Protein AF-A0AAW9EEF8-F1 (afdb_monomer_lite)

Sequence (78 aa):
TQGRVVVIGYTDRIGSQNYNLPLSEKRAQSVVDYLVSKGIPANSISAEGRGKENPVTGNTCDNIKARAALIDCLAPDR

Structure (mmCIF, N/CA/C/O backbone):
data_AF-A0AAW9EEF8-F1
#
_entry.id   AF-A0AAW9EEF8-F1
#
loop_
_atom_site.group_PDB
_atom_site.id
_atom_site.type_symbol
_atom_site.label_atom_id
_atom_site.label_alt_id
_atom_site.label_comp_id
_atom_site.label_asym_id
_atom_site.label_entity_id
_atom_site.label_seq_id
_atom_site.pdbx_PDB_ins_code
_atom_site.Cartn_x
_atom_site.Cartn_y
_atom_site.Cartn_z
_atom_site.occupancy
_atom_site.B_iso_or_equiv
_atom_site.auth_seq_id
_atom_site.auth_comp_id
_atom_site.auth_asym_id
_atom_site.auth_atom_id
_atom_site.pdbx_PDB_model_num
ATOM 1 N N . THR A 1 1 ? -10.280 -4.440 28.053 1.00 52.03 1 THR A N 1
ATOM 2 C CA . THR A 1 1 ? -9.379 -3.542 27.301 1.00 52.03 1 THR A CA 1
ATOM 3 C C . THR A 1 1 ? -9.884 -3.490 25.876 1.00 52.03 1 THR A C 1
ATOM 5 O O . THR A 1 1 ? -9.982 -4.552 25.279 1.00 52.03 1 THR A O 1
ATOM 8 N N . GLN A 1 2 ? -10.307 -2.338 25.346 1.00 65.56 2 GLN A N 1
ATOM 9 C CA . GLN A 1 2 ? -10.580 -2.255 23.904 1.00 65.56 2 GLN A CA 1
ATOM 10 C C . GLN A 1 2 ? -9.231 -2.342 23.181 1.00 65.56 2 GLN A C 1
ATOM 12 O O . GLN A 1 2 ? -8.329 -1.562 23.480 1.00 65.56 2 GLN A O 1
ATOM 17 N N . GLY A 1 3 ? -9.057 -3.351 22.326 1.00 78.06 3 GLY A N 1
ATOM 18 C CA . GLY A 1 3 ? -7.848 -3.503 21.517 1.00 78.06 3 GLY A CA 1
ATOM 19 C C . GLY A 1 3 ? -7.768 -2.406 20.456 1.00 78.06 3 GLY A C 1
ATOM 20 O O . GLY A 1 3 ? -8.799 -1.956 19.959 1.00 78.06 3 GLY A O 1
ATOM 21 N N . ARG A 1 4 ? -6.550 -1.977 20.118 1.00 88.69 4 ARG A N 1
ATOM 22 C CA . ARG A 1 4 ? -6.288 -1.034 19.026 1.00 88.69 4 ARG A CA 1
ATOM 23 C C . ARG A 1 4 ? -5.723 -1.797 17.833 1.00 88.69 4 ARG A C 1
ATOM 25 O O . ARG A 1 4 ? -4.788 -2.576 17.997 1.00 88.69 4 ARG A O 1
ATOM 32 N N . VAL A 1 5 ? -6.287 -1.566 16.655 1.00 95.38 5 VAL A N 1
ATOM 33 C CA . VAL A 1 5 ? -5.856 -2.144 15.379 1.00 95.38 5 VAL A CA 1
ATOM 34 C C . VAL A 1 5 ? -5.021 -1.114 14.621 1.00 95.38 5 VAL A C 1
ATOM 36 O O . VAL A 1 5 ? -5.354 0.070 14.600 1.00 95.38 5 VAL A O 1
ATOM 39 N N . VAL A 1 6 ? -3.944 -1.560 13.979 1.00 97.75 6 VAL A N 1
ATOM 40 C CA . VAL A 1 6 ? -3.156 -0.736 13.056 1.00 97.75 6 VAL A CA 1
ATOM 41 C C . VAL A 1 6 ? -3.119 -1.438 11.707 1.00 97.75 6 VAL A C 1
ATOM 43 O O . VAL A 1 6 ? -2.732 -2.602 11.623 1.00 97.75 6 VAL A O 1
ATOM 46 N N . VAL A 1 7 ? -3.540 -0.736 10.661 1.00 98.19 7 VAL A N 1
ATOM 47 C CA . VAL A 1 7 ? -3.425 -1.182 9.274 1.00 98.19 7 VAL A CA 1
ATOM 48 C C . VAL A 1 7 ? -2.143 -0.592 8.712 1.00 98.19 7 VAL A C 1
ATOM 50 O O . VAL A 1 7 ? -2.043 0.622 8.556 1.00 98.19 7 VAL A O 1
ATOM 53 N N . ILE A 1 8 ? -1.168 -1.448 8.415 1.00 98.19 8 ILE A N 1
ATOM 54 C CA . ILE A 1 8 ? 0.127 -1.021 7.882 1.00 98.19 8 ILE A CA 1
ATOM 55 C C . ILE A 1 8 ? 0.152 -1.274 6.375 1.00 98.19 8 ILE A C 1
ATOM 57 O O . ILE A 1 8 ? -0.022 -2.408 5.932 1.00 98.19 8 ILE A O 1
ATOM 61 N N . GLY A 1 9 ? 0.363 -0.219 5.593 1.00 97.75 9 GLY A N 1
ATOM 62 C CA . GLY A 1 9 ? 0.500 -0.276 4.143 1.00 97.75 9 GLY A CA 1
ATOM 63 C C . GLY A 1 9 ? 1.961 -0.247 3.712 1.00 97.75 9 GLY A C 1
ATOM 64 O O . GLY A 1 9 ? 2.723 0.626 4.141 1.00 97.75 9 GLY A O 1
ATOM 65 N N . TYR A 1 10 ? 2.314 -1.146 2.797 1.00 98.12 10 TYR A N 1
ATOM 66 C CA . TYR A 1 10 ? 3.608 -1.201 2.117 1.00 98.12 10 TYR A CA 1
ATOM 67 C C . TYR A 1 10 ? 3.426 -1.031 0.602 1.00 98.12 10 TYR A C 1
ATOM 69 O O . TYR A 1 10 ? 2.310 -0.919 0.091 1.00 98.12 10 TYR A O 1
ATOM 77 N N . THR A 1 11 ? 4.540 -0.934 -0.106 1.00 98.31 11 THR A N 1
ATOM 78 C CA . THR A 1 11 ? 4.632 -0.877 -1.565 1.00 98.31 11 THR A CA 1
ATOM 79 C C . THR A 1 11 ? 5.846 -1.672 -2.003 1.00 98.31 11 THR A C 1
ATOM 81 O O . THR A 1 11 ? 6.830 -1.754 -1.267 1.00 98.31 11 THR A O 1
ATOM 84 N N . ASP A 1 12 ? 5.839 -2.139 -3.247 1.00 97.88 12 ASP A N 1
ATOM 85 C CA . ASP A 1 12 ? 7.063 -2.637 -3.852 1.00 97.88 12 ASP A CA 1
ATOM 86 C C . ASP A 1 12 ? 8.133 -1.536 -3.989 1.00 97.88 12 ASP A C 1
ATOM 88 O O . ASP A 1 12 ? 7.920 -0.340 -3.757 1.00 97.88 12 ASP A O 1
ATOM 92 N N . ARG A 1 13 ? 9.331 -1.939 -4.410 1.00 96.94 13 ARG A N 1
ATOM 93 C CA . ARG A 1 13 ? 10.459 -1.016 -4.581 1.00 96.94 13 ARG A CA 1
ATOM 94 C C . ARG A 1 13 ? 10.359 -0.080 -5.795 1.00 96.94 13 ARG A C 1
ATOM 96 O O . ARG A 1 13 ? 11.257 0.748 -5.972 1.00 96.94 13 ARG A O 1
ATOM 103 N N . ILE A 1 14 ? 9.345 -0.208 -6.654 1.00 96.88 14 ILE A N 1
ATOM 104 C CA . ILE A 1 14 ? 9.198 0.614 -7.858 1.00 96.88 14 ILE A CA 1
ATOM 105 C C . ILE A 1 14 ? 8.708 2.001 -7.440 1.00 96.88 14 ILE A C 1
ATOM 107 O O . ILE A 1 14 ? 7.573 2.183 -7.022 1.00 96.88 14 ILE A O 1
ATOM 111 N N . GLY A 1 15 ? 9.574 3.000 -7.608 1.00 95.94 15 GLY A N 1
ATOM 112 C CA . GLY A 1 15 ? 9.296 4.381 -7.219 1.00 95.94 15 GLY A CA 1
ATOM 113 C C . GLY A 1 15 ? 10.287 4.919 -6.187 1.00 95.94 15 GLY A C 1
ATOM 114 O O . GLY A 1 15 ? 11.107 4.200 -5.600 1.00 95.94 15 GLY A O 1
ATOM 115 N N . SER A 1 16 ? 10.250 6.237 -5.998 1.00 97.81 16 SER A N 1
ATOM 116 C CA . SER A 1 16 ? 11.047 6.899 -4.966 1.00 97.81 16 SER A CA 1
ATOM 117 C C . SER A 1 16 ? 10.422 6.682 -3.588 1.00 97.81 16 SER A C 1
ATOM 119 O O . SER A 1 16 ? 9.215 6.481 -3.473 1.00 97.81 16 SER A O 1
ATOM 121 N N . GLN A 1 17 ? 11.228 6.778 -2.526 1.00 95.38 17 GLN A N 1
ATOM 122 C CA . GLN A 1 17 ? 10.707 6.735 -1.153 1.00 95.38 17 GLN A CA 1
ATOM 123 C C . GLN A 1 17 ? 9.652 7.829 -0.923 1.00 95.38 17 GLN A C 1
ATOM 125 O O . GLN A 1 17 ? 8.588 7.553 -0.379 1.00 95.38 17 GLN A O 1
ATOM 130 N N . ASN A 1 18 ? 9.912 9.045 -1.421 1.00 97.81 18 ASN A N 1
ATOM 131 C CA . ASN A 1 18 ? 9.000 10.188 -1.308 1.00 97.81 18 ASN A CA 1
ATOM 132 C C . ASN A 1 18 ? 7.648 9.955 -1.994 1.00 97.81 18 ASN A C 1
ATOM 134 O O . ASN A 1 18 ? 6.662 10.577 -1.616 1.00 97.81 18 ASN A O 1
ATOM 138 N N . TYR A 1 19 ? 7.599 9.090 -3.009 1.00 98.06 19 TYR A N 1
ATOM 139 C CA . TYR A 1 19 ? 6.352 8.696 -3.657 1.00 98.06 19 TYR A CA 1
ATOM 140 C C . TYR A 1 19 ? 5.681 7.524 -2.929 1.00 98.06 19 TYR A C 1
ATOM 142 O O . TYR A 1 19 ? 4.476 7.554 -2.681 1.00 98.06 19 TYR A O 1
ATOM 150 N N . ASN A 1 20 ? 6.463 6.513 -2.551 1.00 98.38 20 ASN A N 1
ATOM 151 C CA . ASN A 1 20 ? 5.949 5.277 -1.971 1.00 98.38 20 ASN A CA 1
ATOM 152 C C . ASN A 1 20 ? 5.399 5.461 -0.555 1.00 98.38 20 ASN A C 1
ATOM 154 O O . ASN A 1 20 ? 4.379 4.862 -0.233 1.00 98.38 20 ASN A O 1
ATOM 158 N N . LEU A 1 21 ? 6.008 6.321 0.266 1.00 98.38 21 LEU A N 1
ATOM 159 C CA . LEU A 1 21 ? 5.543 6.579 1.630 1.00 98.38 21 LEU A CA 1
ATOM 160 C C . LEU A 1 21 ? 4.099 7.134 1.676 1.00 98.38 21 LEU A C 1
ATOM 162 O O . LEU A 1 21 ? 3.243 6.505 2.297 1.00 98.38 21 LEU A O 1
ATOM 166 N N . PRO A 1 22 ? 3.751 8.237 0.979 1.00 98.38 22 PRO A N 1
ATOM 167 C CA . PRO A 1 22 ? 2.367 8.707 0.957 1.00 98.38 22 PRO A CA 1
ATOM 168 C C . PRO A 1 22 ? 1.426 7.771 0.187 1.00 98.38 22 PRO A C 1
ATOM 170 O O . PRO A 1 22 ? 0.228 7.764 0.463 1.00 98.38 22 PRO A O 1
ATOM 173 N N . LEU A 1 23 ? 1.917 6.996 -0.788 1.00 98.31 23 LEU A N 1
ATOM 174 C CA . LEU A 1 23 ? 1.092 6.006 -1.488 1.00 98.31 23 LEU A CA 1
ATOM 175 C C . LEU A 1 23 ? 0.647 4.885 -0.542 1.00 98.31 23 LEU A C 1
ATOM 177 O O . LEU A 1 23 ? -0.531 4.526 -0.530 1.00 98.31 23 LEU A O 1
ATOM 181 N N . SER A 1 24 ? 1.576 4.341 0.240 1.00 98.56 24 SER A N 1
ATOM 182 C CA . SER A 1 24 ? 1.296 3.235 1.148 1.00 98.56 24 SER A CA 1
ATOM 183 C C . SER A 1 24 ? 0.361 3.667 2.287 1.00 98.56 24 SER A C 1
ATOM 185 O O . SER A 1 24 ? -0.578 2.942 2.605 1.00 98.56 24 SER A O 1
ATOM 187 N N . GLU A 1 25 ? 0.535 4.886 2.815 1.00 98.62 25 GLU A N 1
ATOM 188 C CA . GLU A 1 25 ? -0.373 5.507 3.796 1.00 98.62 25 GLU A CA 1
ATOM 189 C C . GLU A 1 25 ? -1.795 5.647 3.233 1.00 98.62 25 GLU A C 1
ATOM 191 O O . GLU A 1 25 ? -2.759 5.194 3.843 1.00 98.62 25 GLU A O 1
ATOM 196 N N . LYS A 1 26 ? -1.950 6.198 2.019 1.00 98.69 26 LYS A N 1
ATOM 197 C CA . LYS A 1 26 ? -3.270 6.357 1.375 1.00 98.69 26 LYS A CA 1
ATOM 198 C C . LYS A 1 26 ? -3.991 5.024 1.166 1.00 98.69 26 LYS A C 1
ATOM 200 O O . LYS A 1 26 ? -5.213 4.951 1.310 1.00 98.69 26 LYS A O 1
ATOM 205 N N . ARG A 1 27 ? -3.252 3.967 0.813 1.00 98.31 27 ARG A N 1
ATOM 206 C CA . ARG A 1 27 ? -3.808 2.613 0.666 1.00 98.31 27 ARG A CA 1
ATOM 207 C C . ARG A 1 27 ? -4.259 2.048 2.010 1.00 98.31 27 ARG A C 1
ATOM 209 O O . ARG A 1 27 ? -5.377 1.546 2.094 1.00 98.31 27 ARG A O 1
ATOM 216 N N . ALA A 1 28 ? -3.438 2.183 3.052 1.00 98.62 28 ALA A N 1
ATOM 217 C CA . ALA A 1 28 ? -3.808 1.788 4.408 1.00 98.62 28 ALA A CA 1
ATOM 218 C C . ALA A 1 28 ? -5.054 2.546 4.892 1.00 98.62 28 ALA A C 1
ATOM 220 O O . ALA A 1 28 ? -5.997 1.924 5.381 1.00 98.62 28 ALA A O 1
ATOM 221 N N . GLN A 1 29 ? -5.118 3.859 4.657 1.00 98.69 29 GLN A N 1
ATOM 222 C CA . GLN A 1 29 ? -6.280 4.680 4.995 1.00 98.69 29 GLN A CA 1
ATOM 223 C C . GLN A 1 29 ? -7.545 4.218 4.265 1.00 98.69 29 GLN A C 1
ATOM 225 O O . GLN A 1 29 ? -8.593 4.105 4.887 1.00 98.69 29 GLN A O 1
ATOM 230 N N . SER A 1 30 ? -7.448 3.845 2.986 1.00 98.69 30 SER A N 1
ATOM 231 C CA . SER A 1 30 ? -8.600 3.326 2.229 1.00 98.69 30 SER A CA 1
ATOM 232 C C . SER A 1 30 ? -9.188 2.052 2.859 1.00 98.69 30 SER A C 1
ATOM 234 O O . SER A 1 30 ? -10.405 1.862 2.876 1.00 98.69 30 SER A O 1
ATOM 236 N N . VAL A 1 31 ? -8.336 1.178 3.409 1.00 98.31 31 VAL A N 1
ATOM 237 C CA . VAL A 1 31 ? -8.769 -0.023 4.146 1.00 98.31 31 VAL A CA 1
ATOM 238 C C . VAL A 1 31 ? -9.395 0.354 5.488 1.00 98.31 31 VAL A C 1
ATOM 240 O O . VAL A 1 31 ? -10.427 -0.208 5.851 1.00 98.31 31 VAL A O 1
ATOM 243 N N . VAL A 1 32 ? -8.809 1.311 6.213 1.00 98.50 32 VAL A N 1
ATOM 244 C CA . VAL A 1 32 ? -9.386 1.840 7.458 1.00 98.50 32 VAL A CA 1
ATOM 245 C C . VAL A 1 32 ? -10.779 2.408 7.209 1.00 98.50 32 VAL A C 1
ATOM 247 O O . VAL A 1 32 ? -11.719 2.008 7.892 1.00 98.50 32 VAL A O 1
ATOM 250 N N . ASP A 1 33 ? -10.937 3.261 6.200 1.00 98.56 33 ASP A N 1
ATOM 251 C CA . ASP A 1 33 ? -12.217 3.874 5.835 1.00 98.56 33 ASP A CA 1
ATOM 252 C C . ASP A 1 33 ? -13.261 2.804 5.504 1.00 98.56 33 ASP A C 1
ATOM 254 O O . ASP A 1 33 ? -14.399 2.854 5.983 1.00 98.56 33 ASP A O 1
ATOM 258 N N . TYR A 1 34 ? -12.859 1.779 4.746 1.00 98.56 34 TYR A N 1
ATOM 259 C CA . TYR A 1 34 ? -13.718 0.638 4.459 1.00 98.56 34 TYR A CA 1
ATOM 260 C C . TYR A 1 34 ? -14.140 -0.092 5.740 1.00 98.56 34 TYR A C 1
ATOM 262 O O . TYR A 1 34 ? -15.327 -0.342 5.937 1.00 98.56 34 TYR A O 1
ATOM 270 N N . LEU A 1 35 ? -13.214 -0.408 6.642 1.00 97.88 35 LEU A N 1
ATOM 271 C CA . LEU A 1 35 ? -13.518 -1.123 7.883 1.00 97.88 35 LEU A CA 1
ATOM 272 C C . LEU A 1 35 ? -14.384 -0.304 8.847 1.00 97.88 35 LEU A C 1
ATOM 274 O O . LEU A 1 35 ? -15.299 -0.850 9.468 1.00 97.88 35 LEU A O 1
ATOM 278 N N . VAL A 1 36 ? -14.160 1.008 8.924 1.00 97.88 36 VAL A N 1
ATOM 279 C CA . VAL A 1 36 ? -15.025 1.929 9.669 1.00 97.88 36 VAL A CA 1
ATOM 280 C C . VAL A 1 36 ? -16.433 1.929 9.078 1.00 97.88 36 VAL A C 1
ATOM 282 O O . VAL A 1 36 ? -17.408 1.806 9.820 1.00 97.88 36 VAL A O 1
ATOM 285 N N . SER A 1 37 ? -16.563 1.932 7.745 1.00 98.25 37 SER A N 1
ATOM 286 C CA . SER A 1 37 ? -17.867 1.795 7.074 1.00 98.25 37 SER A CA 1
ATOM 287 C C . SER A 1 37 ? -18.575 0.461 7.370 1.00 98.25 37 SER A C 1
ATOM 289 O O 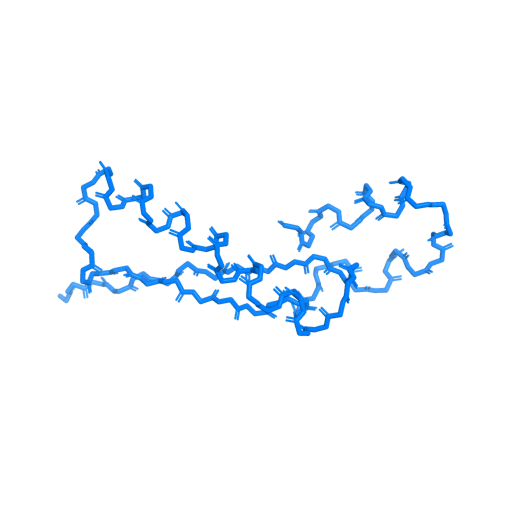. SER A 1 37 ? -19.789 0.352 7.197 1.00 98.25 37 SER A O 1
ATOM 291 N N . LYS A 1 38 ? -17.837 -0.557 7.836 1.00 98.25 38 LYS A N 1
ATOM 292 C CA . LYS A 1 38 ? -18.362 -1.860 8.278 1.00 98.25 38 LYS A CA 1
ATOM 293 C C . LYS A 1 38 ? -18.623 -1.950 9.784 1.00 98.25 38 LYS A C 1
ATOM 295 O O . LYS A 1 38 ? -18.997 -3.018 10.260 1.00 98.25 38 LYS A O 1
ATOM 300 N N . GLY A 1 39 ? -18.478 -0.849 10.522 1.00 96.12 39 GLY A N 1
ATOM 301 C CA . GLY A 1 39 ? -18.829 -0.765 11.940 1.00 96.12 39 GLY A CA 1
ATOM 302 C C . GLY A 1 39 ? -17.654 -0.889 12.908 1.00 96.12 39 GLY A C 1
ATOM 303 O O . GLY A 1 39 ? -17.888 -0.915 14.116 1.00 96.12 39 GLY A O 1
ATOM 304 N N . ILE A 1 40 ? -16.404 -0.935 12.428 1.00 95.19 40 ILE A N 1
ATOM 305 C CA 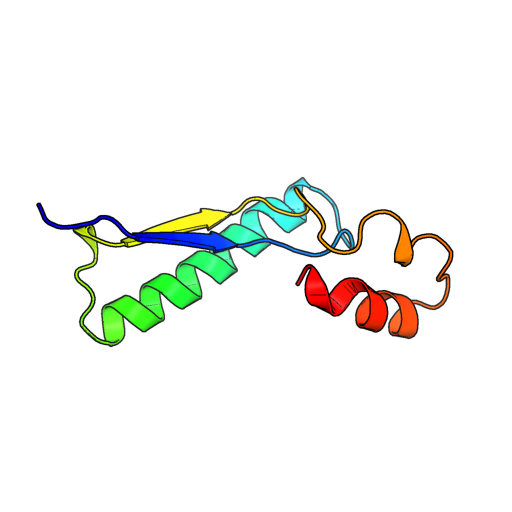. ILE A 1 40 ? -15.247 -0.785 13.322 1.00 95.19 40 ILE A CA 1
ATOM 306 C C . ILE A 1 40 ? -15.214 0.662 13.847 1.00 95.19 40 ILE A C 1
ATOM 30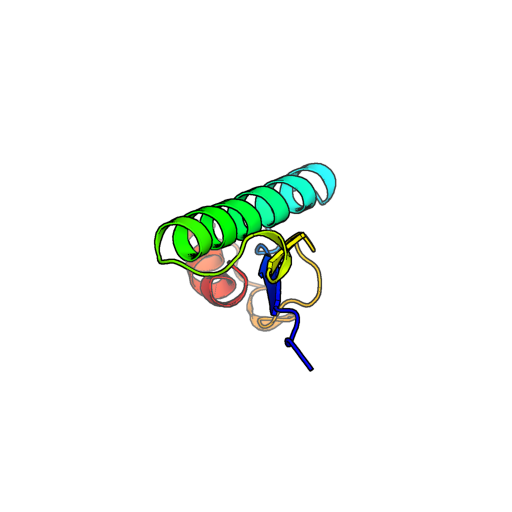8 O O . ILE A 1 40 ? -15.225 1.598 13.047 1.00 95.19 40 ILE A O 1
ATOM 312 N N . PRO A 1 41 ? -15.155 0.891 15.172 1.00 95.88 41 PRO A N 1
ATOM 313 C CA . PRO A 1 41 ? -15.068 2.243 15.714 1.00 95.88 41 PRO A CA 1
ATOM 314 C C . PRO A 1 41 ? -13.804 2.961 15.227 1.00 95.88 41 PRO A C 1
ATOM 316 O O . PRO A 1 41 ? -12.699 2.441 15.387 1.00 95.88 41 PRO A O 1
ATOM 319 N N . ALA A 1 42 ? -13.942 4.174 14.685 1.00 95.62 42 ALA A N 1
ATOM 320 C CA . ALA A 1 42 ? -12.820 4.932 14.117 1.00 95.62 42 ALA A CA 1
ATOM 321 C C . ALA A 1 42 ? -11.696 5.222 15.130 1.00 95.62 42 ALA A C 1
ATOM 323 O O . ALA A 1 42 ? -10.532 5.316 14.766 1.00 95.62 42 ALA A O 1
ATOM 324 N N . ASN A 1 43 ? -12.020 5.313 16.421 1.00 95.38 43 ASN A N 1
ATOM 325 C CA . ASN A 1 43 ? -11.039 5.492 17.496 1.00 95.38 43 ASN A CA 1
ATOM 326 C C . ASN A 1 43 ? -10.263 4.208 17.856 1.00 95.38 43 ASN A C 1
ATOM 328 O O . ASN A 1 43 ? -9.315 4.271 18.637 1.00 95.38 43 ASN A O 1
ATOM 332 N N . SER A 1 44 ? -10.666 3.052 17.322 1.00 96.06 44 SER A N 1
ATOM 333 C CA . SER A 1 44 ? -10.054 1.745 17.598 1.00 96.06 44 SER A CA 1
ATOM 334 C C . SER A 1 44 ? -9.112 1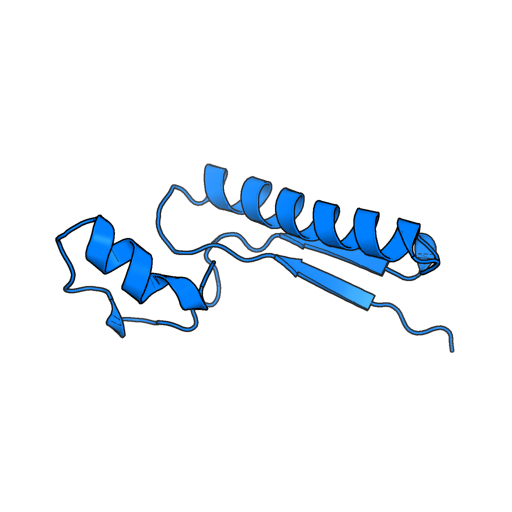.263 16.492 1.00 96.06 44 SER A C 1
ATOM 336 O O . SER A 1 44 ? -8.435 0.252 16.670 1.00 96.06 44 SER A O 1
ATOM 338 N N . ILE A 1 45 ? -9.035 1.982 15.369 1.00 97.81 45 ILE A N 1
ATOM 339 C CA . ILE A 1 45 ? -8.267 1.600 14.184 1.00 97.81 45 ILE A CA 1
ATOM 340 C C . ILE A 1 45 ? -7.493 2.806 13.635 1.00 97.81 45 ILE A C 1
ATOM 342 O O . ILE A 1 45 ? -7.987 3.928 13.661 1.00 97.81 45 ILE A O 1
ATOM 346 N N . SER A 1 46 ? -6.271 2.597 13.150 1.00 98.00 46 SER A N 1
ATOM 347 C CA . SER A 1 46 ? -5.478 3.639 12.482 1.00 98.00 46 SER A CA 1
ATOM 348 C C . SER A 1 46 ? -4.715 3.091 11.279 1.00 98.00 46 SER A C 1
ATOM 350 O O . SER A 1 46 ? -4.430 1.895 11.229 1.00 98.00 46 SER A O 1
ATOM 352 N N . ALA A 1 47 ? -4.382 3.967 10.332 1.00 98.50 47 ALA A N 1
ATOM 353 C CA . ALA A 1 47 ? -3.518 3.668 9.195 1.00 98.50 47 ALA A CA 1
ATOM 354 C C . ALA A 1 47 ? -2.063 4.066 9.494 1.00 98.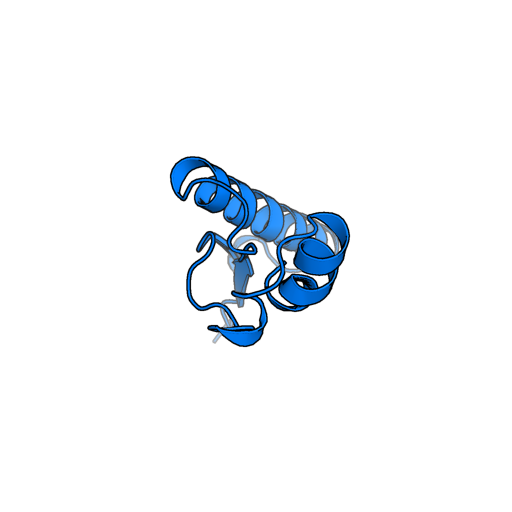50 47 ALA A C 1
ATOM 356 O O . ALA A 1 47 ? -1.818 4.971 10.291 1.00 98.50 47 ALA A O 1
ATOM 357 N N . GLU A 1 48 ? -1.119 3.351 8.885 1.00 98.50 48 GLU A N 1
ATOM 358 C CA . GLU A 1 48 ? 0.305 3.687 8.871 1.00 98.50 48 GLU A CA 1
ATOM 359 C C . GLU A 1 48 ? 0.917 3.249 7.535 1.00 98.50 48 GLU A C 1
ATOM 361 O O . GLU A 1 48 ? 0.790 2.099 7.118 1.00 98.50 48 GLU A O 1
ATOM 366 N N . GLY A 1 49 ? 1.602 4.151 6.846 1.00 98.25 49 GLY A N 1
ATOM 367 C CA . GLY A 1 49 ? 2.351 3.879 5.631 1.00 98.25 49 GLY A CA 1
ATOM 368 C C . GLY A 1 49 ? 3.840 3.704 5.904 1.00 98.25 49 GLY A C 1
ATOM 369 O O . GLY A 1 49 ? 4.462 4.552 6.535 1.00 98.25 49 GLY A O 1
ATOM 370 N N . ARG A 1 50 ? 4.438 2.637 5.361 1.00 98.12 50 ARG A N 1
ATOM 371 C CA . ARG A 1 50 ? 5.887 2.371 5.454 1.00 98.12 50 ARG A CA 1
ATOM 372 C C . ARG A 1 50 ? 6.626 2.380 4.118 1.00 98.12 50 ARG A C 1
ATOM 374 O O . ARG A 1 50 ? 7.794 2.005 4.033 1.00 98.12 50 ARG A O 1
ATOM 381 N N . GLY A 1 51 ? 5.967 2.819 3.049 1.00 98.38 51 GLY A N 1
ATOM 382 C CA . GLY A 1 51 ? 6.544 2.839 1.712 1.00 98.38 51 GLY A CA 1
ATOM 383 C C . GLY A 1 51 ? 7.091 1.468 1.323 1.00 98.38 51 GLY A C 1
ATOM 384 O O . GLY A 1 51 ? 6.393 0.466 1.423 1.00 98.38 51 GLY A O 1
ATOM 385 N N . LYS A 1 52 ? 8.342 1.426 0.864 1.00 97.50 52 LYS A N 1
ATOM 386 C CA . LYS A 1 52 ? 9.002 0.206 0.364 1.00 97.50 52 LYS A CA 1
ATOM 387 C C . LYS A 1 52 ? 9.920 -0.482 1.376 1.00 97.50 52 LYS A C 1
ATOM 389 O O . LYS A 1 52 ? 10.862 -1.174 0.993 1.00 97.50 52 LYS A O 1
ATOM 394 N N . GLU A 1 53 ? 9.710 -0.220 2.660 1.00 96.75 53 GLU A N 1
ATOM 395 C CA . GLU A 1 53 ? 10.460 -0.872 3.731 1.00 96.75 53 GLU A CA 1
ATOM 396 C C . GLU A 1 53 ? 10.031 -2.334 3.901 1.00 96.75 53 GLU A C 1
ATOM 398 O O . GLU A 1 53 ? 8.911 -2.701 3.564 1.00 96.75 53 GLU A O 1
ATOM 403 N N . ASN A 1 54 ? 10.913 -3.161 4.469 1.00 95.62 54 ASN A N 1
ATOM 404 C CA . ASN A 1 54 ? 10.648 -4.570 4.793 1.00 95.62 54 ASN A CA 1
ATOM 405 C C . ASN A 1 54 ? 10.098 -5.417 3.618 1.00 95.62 54 ASN A C 1
ATOM 407 O O . ASN A 1 54 ? 9.063 -6.066 3.782 1.00 95.62 54 ASN A O 1
ATOM 411 N N . PRO A 1 55 ? 10.765 -5.444 2.445 1.00 96.88 55 PRO A N 1
ATOM 412 C CA . PRO A 1 55 ? 10.304 -6.242 1.313 1.00 96.88 55 PRO A CA 1
ATOM 413 C C . PRO A 1 55 ? 10.320 -7.737 1.654 1.00 96.88 55 PRO A C 1
ATOM 415 O O . PRO A 1 55 ? 11.328 -8.272 2.120 1.00 96.88 55 PRO A O 1
ATOM 418 N N . VAL A 1 56 ? 9.222 -8.424 1.356 1.00 97.06 56 VAL A N 1
ATOM 419 C CA . VAL A 1 56 ? 9.087 -9.880 1.472 1.00 97.06 56 VAL A CA 1
ATOM 420 C C . VAL A 1 56 ? 9.911 -10.571 0.388 1.00 97.06 56 VAL A C 1
ATOM 422 O O . VAL A 1 56 ? 10.476 -11.638 0.621 1.00 97.06 56 VAL A O 1
ATOM 425 N N . THR A 1 57 ? 10.027 -9.957 -0.793 1.00 97.25 57 THR A N 1
ATOM 426 C CA . THR A 1 57 ? 10.784 -10.539 -1.913 1.00 97.25 57 THR A CA 1
ATOM 427 C C . THR A 1 57 ? 12.306 -10.469 -1.749 1.00 97.25 57 THR A C 1
ATOM 429 O O . THR A 1 57 ? 13.025 -11.221 -2.419 1.00 97.25 57 THR A O 1
ATOM 432 N N . GLY A 1 58 ? 12.822 -9.612 -0.859 1.00 95.50 58 GLY A N 1
ATOM 433 C CA . GLY A 1 58 ? 14.259 -9.407 -0.666 1.00 95.50 58 GLY A CA 1
ATOM 434 C C . GLY A 1 58 ? 14.988 -9.146 -1.992 1.00 95.50 58 GLY A C 1
ATOM 435 O O . GLY A 1 58 ? 14.610 -8.261 -2.755 1.00 95.50 58 GLY A O 1
ATOM 436 N N . ASN A 1 59 ? 16.003 -9.963 -2.289 1.00 96.38 59 ASN A N 1
ATOM 437 C CA . ASN A 1 59 ? 16.807 -9.850 -3.516 1.00 96.38 59 ASN A CA 1
ATOM 438 C C . ASN A 1 59 ? 16.312 -10.761 -4.659 1.00 96.38 59 ASN A C 1
ATOM 440 O O . ASN A 1 59 ? 16.924 -10.821 -5.727 1.00 96.38 59 ASN A O 1
ATOM 444 N N . THR A 1 60 ? 15.211 -11.497 -4.463 1.00 97.44 60 THR A N 1
ATOM 445 C CA . THR A 1 60 ? 14.723 -12.521 -5.412 1.00 97.44 60 THR A CA 1
ATOM 446 C C . THR A 1 60 ? 14.437 -11.936 -6.797 1.00 97.44 60 THR A C 1
ATOM 448 O O . THR A 1 60 ? 14.691 -12.574 -7.817 1.00 97.44 60 THR A O 1
ATOM 451 N N . CYS A 1 61 ? 13.955 -10.692 -6.842 1.00 97.12 61 CYS A N 1
ATOM 452 C CA . CYS A 1 61 ? 13.547 -10.022 -8.074 1.00 97.12 61 CYS A CA 1
ATOM 453 C C . CYS A 1 61 ? 14.634 -9.107 -8.678 1.00 97.12 61 CYS A C 1
ATOM 455 O O . CYS A 1 61 ? 14.347 -8.362 -9.618 1.00 97.12 61 CYS A O 1
ATOM 457 N N . ASP A 1 62 ? 15.874 -9.117 -8.170 1.00 96.50 62 ASP A N 1
ATOM 458 C CA . ASP A 1 62 ? 16.906 -8.141 -8.564 1.00 96.50 62 ASP A CA 1
ATOM 459 C C . ASP A 1 62 ? 17.388 -8.279 -10.007 1.00 96.50 62 ASP A C 1
ATOM 461 O O . ASP A 1 62 ? 17.661 -7.279 -10.670 1.00 96.50 62 ASP A O 1
ATOM 465 N N . ASN A 1 63 ? 17.431 -9.506 -10.520 1.00 97.38 63 ASN A N 1
ATOM 466 C CA . ASN A 1 63 ? 17.942 -9.788 -11.860 1.00 97.38 63 ASN A CA 1
ATOM 467 C C . ASN A 1 63 ? 16.878 -9.651 -12.965 1.00 97.38 63 ASN A C 1
ATOM 469 O O . ASN A 1 63 ? 17.187 -9.825 -14.148 1.00 97.38 63 ASN A O 1
ATOM 473 N N . ILE A 1 64 ? 15.626 -9.334 -12.613 1.00 97.81 64 ILE A N 1
ATOM 474 C CA . ILE A 1 64 ? 14.531 -9.223 -13.581 1.00 97.81 64 ILE A CA 1
ATOM 475 C C . ILE A 1 64 ? 14.543 -7.836 -14.225 1.00 97.81 64 ILE A C 1
ATOM 477 O O . ILE A 1 64 ? 14.183 -6.833 -13.614 1.00 97.81 64 ILE A O 1
ATOM 481 N N . LYS A 1 65 ? 14.934 -7.789 -15.503 1.00 96.12 65 LYS A N 1
ATOM 482 C CA . LYS A 1 65 ? 15.035 -6.538 -16.275 1.00 96.12 65 LYS A CA 1
ATOM 483 C C . LYS A 1 65 ? 13.714 -6.110 -16.913 1.00 96.12 65 LYS A C 1
A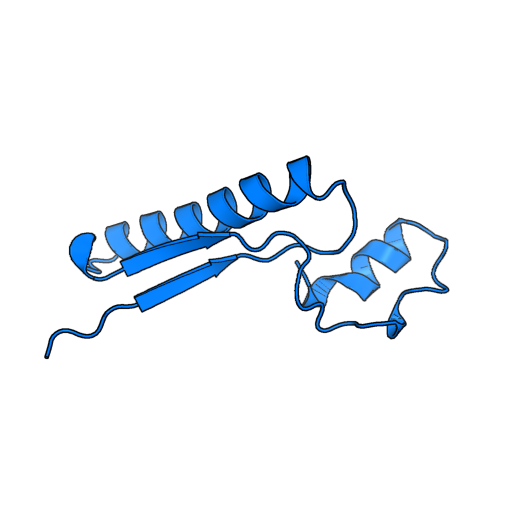TOM 485 O O . LYS A 1 65 ? 13.435 -4.918 -17.026 1.00 96.12 65 LYS A O 1
ATOM 490 N N . ALA A 1 66 ? 12.912 -7.069 -17.376 1.00 98.06 66 ALA A N 1
ATOM 491 C CA . ALA A 1 66 ? 11.657 -6.777 -18.058 1.00 98.06 66 ALA A CA 1
ATOM 492 C C . ALA A 1 66 ? 10.625 -6.244 -17.057 1.00 98.06 66 ALA A C 1
ATOM 494 O O . ALA A 1 66 ? 10.301 -6.914 -16.080 1.00 98.06 66 ALA A O 1
ATOM 495 N N . ARG A 1 67 ? 10.086 -5.044 -17.310 1.00 96.00 67 ARG A N 1
ATOM 496 C CA . ARG A 1 67 ? 9.231 -4.338 -16.343 1.00 96.00 67 ARG A CA 1
ATOM 497 C C . ARG A 1 67 ? 7.984 -5.129 -15.940 1.00 96.00 67 ARG A C 1
ATOM 499 O O . ARG A 1 67 ? 7.668 -5.147 -14.761 1.00 96.00 67 ARG A O 1
ATOM 506 N N . ALA A 1 68 ? 7.300 -5.772 -16.886 1.00 97.88 68 ALA A N 1
ATOM 507 C CA . ALA A 1 68 ? 6.110 -6.573 -16.586 1.00 97.88 68 ALA A CA 1
ATOM 508 C C . ALA A 1 68 ? 6.449 -7.761 -15.667 1.00 97.88 68 ALA A C 1
ATOM 510 O O . ALA A 1 68 ? 5.880 -7.880 -14.590 1.00 97.88 68 ALA A O 1
ATOM 511 N N . ALA A 1 69 ? 7.476 -8.543 -16.013 1.00 98.00 69 ALA A N 1
ATOM 512 C CA . ALA A 1 69 ? 7.930 -9.658 -15.181 1.00 98.00 69 ALA A CA 1
ATOM 513 C C . ALA A 1 69 ? 8.432 -9.205 -13.796 1.00 98.00 69 ALA A C 1
ATOM 515 O O . ALA A 1 69 ? 8.268 -9.918 -12.810 1.00 98.00 69 ALA A O 1
ATOM 516 N N . LEU A 1 70 ? 9.042 -8.016 -13.707 1.00 97.69 70 LEU A N 1
ATOM 517 C CA . LEU A 1 70 ? 9.473 -7.447 -12.430 1.00 97.69 70 LEU A CA 1
ATOM 518 C C . LEU A 1 70 ? 8.269 -7.084 -11.553 1.00 97.69 70 LEU A C 1
ATOM 520 O O . LEU A 1 70 ? 8.295 -7.345 -10.356 1.00 97.69 70 LEU A O 1
ATOM 524 N N . ILE A 1 71 ? 7.227 -6.499 -12.147 1.00 97.44 71 ILE A N 1
ATOM 525 C CA . ILE A 1 71 ? 5.967 -6.189 -11.463 1.00 97.44 71 ILE A CA 1
ATOM 526 C C . ILE A 1 71 ? 5.333 -7.466 -10.905 1.00 97.44 71 ILE A C 1
ATOM 528 O O . ILE A 1 71 ? 4.937 -7.476 -9.743 1.00 97.44 71 ILE A O 1
ATOM 532 N N . ASP A 1 72 ? 5.288 -8.530 -11.705 1.00 97.88 72 ASP A N 1
ATOM 533 C CA . ASP A 1 72 ? 4.707 -9.807 -11.287 1.00 97.88 72 ASP A CA 1
ATOM 534 C C . ASP A 1 72 ? 5.520 -10.450 -10.154 1.00 97.88 72 ASP A C 1
ATOM 536 O O . ASP A 1 72 ? 4.952 -10.915 -9.170 1.00 97.88 72 ASP A O 1
ATOM 540 N N . CYS A 1 73 ? 6.855 -10.412 -10.238 1.00 98.06 73 CYS A N 1
ATOM 541 C CA . CYS A 1 73 ? 7.732 -10.918 -9.176 1.00 98.06 73 CYS A CA 1
ATOM 542 C C . CYS A 1 73 ? 7.574 -10.144 -7.859 1.00 98.06 73 CYS A C 1
ATOM 544 O O . CYS A 1 73 ? 7.590 -10.742 -6.788 1.00 98.06 73 CYS A O 1
ATOM 546 N N . LEU A 1 74 ? 7.401 -8.820 -7.937 1.00 98.00 74 LEU A N 1
ATOM 547 C CA . LEU A 1 74 ? 7.256 -7.933 -6.779 1.00 98.00 74 LEU A CA 1
ATOM 548 C C . LEU A 1 74 ? 5.836 -7.901 -6.190 1.00 98.00 74 LEU A C 1
ATOM 550 O O . LEU A 1 74 ? 5.603 -7.178 -5.224 1.00 98.00 74 LEU A O 1
ATOM 554 N N . ALA A 1 75 ? 4.882 -8.661 -6.737 1.00 96.81 75 ALA A N 1
ATOM 555 C CA . ALA A 1 75 ? 3.501 -8.684 -6.258 1.00 96.81 75 ALA A CA 1
ATOM 556 C C . ALA A 1 75 ? 3.341 -8.934 -4.740 1.00 96.81 75 ALA A C 1
ATOM 558 O O . ALA A 1 75 ? 2.467 -8.296 -4.156 1.00 96.81 75 ALA A O 1
ATOM 559 N N . PRO A 1 76 ? 4.165 -9.771 -4.068 1.00 97.00 76 PRO A N 1
ATOM 560 C CA . PRO A 1 76 ? 4.077 -9.953 -2.616 1.00 97.00 76 PRO A CA 1
ATOM 561 C C . PRO A 1 76 ? 4.365 -8.697 -1.780 1.00 97.00 76 PRO A C 1
ATOM 563 O O . PRO A 1 76 ? 3.979 -8.660 -0.616 1.00 97.00 76 PRO A O 1
ATOM 566 N N . ASP A 1 77 ? 5.024 -7.682 -2.349 1.00 96.50 77 ASP A N 1
ATOM 567 C CA . ASP A 1 77 ? 5.373 -6.437 -1.650 1.00 96.50 77 ASP A CA 1
ATOM 568 C C . ASP A 1 77 ? 4.331 -5.308 -1.865 1.00 96.50 77 ASP A C 1
ATOM 570 O O . ASP A 1 77 ? 4.530 -4.197 -1.373 1.00 96.50 77 ASP A O 1
ATOM 574 N N . ARG A 1 78 ? 3.257 -5.534 -2.644 1.00 88.31 78 ARG A N 1
ATOM 575 C CA . ARG A 1 78 ? 2.342 -4.485 -3.155 1.00 88.31 78 ARG A CA 1
ATOM 576 C C . ARG A 1 78 ? 1.089 -4.192 -2.340 1.00 88.31 78 ARG A C 1
ATOM 578 O O . ARG A 1 78 ? 0.506 -5.131 -1.765 1.00 88.31 78 ARG A O 1
#

Foldseek 3Di:
DQAAEEQEFEAAPPDDQVVQQVVRQVVSVVVLVVVVVVPDPNVRYHYGYDGHPPQPLPCVLVPPPDPVVSCVSSVSRD

Radius of gyration: 14.96 Å; chains: 1; bounding box: 37×23×45 Å

pLDDT: mean 96.02, std 6.73, range [52.03, 98.69]

InterPro domains:
  IPR006664 Outer membrane protein, bacterial [PR01021] (5-20)
  IPR006664 Outer membrane protein, bacterial [PR01021] (20-36)
  IPR006665 OmpA-like domain [PF00691] (4-67)
  IPR006665 OmpA-like domain [PS51123] (1-78)
  IPR006665 OmpA-like domain [cd07185] (4-68)
  IPR006690 Outer membrane protein, OmpA-like, conserved site [PS01068] (7-51)
  IPR036737 OmpA-like domain superfamily [G3DSA:3.30.1330.60] (1-78)
  IPR036737 OmpA-like domain superfamily [SSF103088] (4-75)
  IPR050330 Bacterial Outer Membrane Structural/Functional [PTHR30329] (3-59)

Secondary structure (DSSP, 8-state):
----EEEEE---SSS-HHHHHHHHHHHHHHHHHHHHHTT--GGGEEEEE-TT-S-SSTTTTTT--SHHHHHHHTGGG-

Organism: Klebsiella aerogenes (NCBI:txid548)